Protein AF-A0A7X8H9F6-F1 (afdb_monomer_lite)

pLDDT: mean 92.38, std 6.05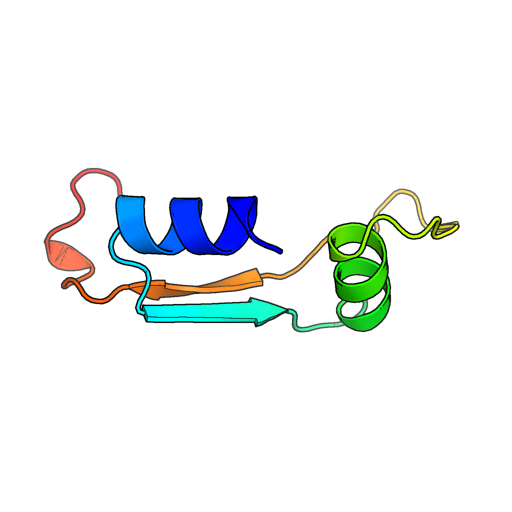, range [63.72, 97.56]

Secondary structure (DSSP, 8-state):
-HHHHHHHHHTTEEEEEEESTTHHHHHHHHTT-------TT---EEEEEESS-GGG-TT-

Structure (mmCIF, N/CA/C/O backbone):
data_AF-A0A7X8H9F6-F1
#
_entry.id   AF-A0A7X8H9F6-F1
#
loop_
_atom_site.group_PDB
_atom_site.id
_atom_site.type_symbol
_atom_site.label_atom_id
_atom_site.label_alt_id
_atom_site.label_comp_id
_atom_site.label_asym_id
_atom_site.label_entity_id
_atom_site.label_seq_id
_atom_site.pdbx_PDB_ins_code
_atom_site.Cartn_x
_atom_site.Cartn_y
_atom_site.Cartn_z
_atom_site.occupancy
_atom_site.B_iso_or_equiv
_atom_site.auth_seq_id
_atom_site.auth_comp_id
_atom_site.auth_asym_id
_atom_site.auth_atom_id
_atom_site.pdbx_PDB_model_num
ATOM 1 N N . MET A 1 1 ? -8.083 2.494 -9.999 1.00 82.75 1 MET A N 1
ATOM 2 C CA . MET A 1 1 ? -8.509 3.188 -8.753 1.00 82.75 1 MET A CA 1
ATOM 3 C C . MET A 1 1 ? -9.764 2.647 -8.060 1.00 82.75 1 MET A C 1
ATOM 5 O O . MET A 1 1 ? -9.668 2.369 -6.872 1.00 82.75 1 MET A O 1
ATOM 9 N N . LYS A 1 2 ? -10.922 2.471 -8.723 1.00 87.19 2 LYS A N 1
ATOM 10 C CA . LYS A 1 2 ? -12.167 2.009 -8.057 1.00 87.19 2 LYS A CA 1
ATOM 11 C C . LYS A 1 2 ? -11.984 0.721 -7.232 1.00 87.19 2 LYS A C 1
ATOM 13 O O . LYS A 1 2 ? -12.277 0.710 -6.048 1.00 87.19 2 LYS A O 1
ATOM 18 N N . ARG A 1 3 ? -11.368 -0.306 -7.828 1.00 90.50 3 ARG A N 1
ATOM 19 C CA . ARG A 1 3 ? -11.105 -1.598 -7.169 1.00 90.50 3 ARG A CA 1
ATOM 20 C C . ARG A 1 3 ? -10.262 -1.486 -5.891 1.00 90.50 3 ARG A C 1
ATOM 22 O O . ARG A 1 3 ? -10.536 -2.200 -4.937 1.00 90.50 3 ARG A O 1
ATOM 29 N N . LEU A 1 4 ? -9.259 -0.603 -5.871 1.00 91.69 4 LEU A N 1
ATOM 30 C CA . LEU A 1 4 ? -8.428 -0.379 -4.683 1.00 91.69 4 LEU A CA 1
ATOM 31 C C . LEU A 1 4 ? -9.249 0.275 -3.568 1.00 91.69 4 LEU A C 1
ATOM 33 O O . LEU A 1 4 ? -9.177 -0.152 -2.426 1.00 91.69 4 LEU A O 1
ATOM 37 N N . ARG A 1 5 ? -10.092 1.255 -3.910 1.00 92.44 5 ARG A N 1
ATOM 38 C CA . ARG A 1 5 ? -10.996 1.899 -2.949 1.00 92.44 5 ARG A CA 1
ATOM 39 C C . ARG A 1 5 ? -11.993 0.906 -2.348 1.00 92.44 5 ARG A C 1
ATOM 41 O O . ARG A 1 5 ? -12.145 0.883 -1.131 1.00 92.44 5 ARG A O 1
ATOM 48 N N . ASP A 1 6 ? -12.617 0.080 -3.185 1.00 95.50 6 ASP A N 1
ATOM 49 C CA . ASP A 1 6 ? -13.569 -0.947 -2.743 1.00 95.50 6 ASP A CA 1
ATOM 50 C C . ASP A 1 6 ? -12.879 -1.968 -1.816 1.00 95.50 6 ASP A C 1
ATOM 52 O O . ASP A 1 6 ? -13.442 -2.387 -0.805 1.00 95.50 6 ASP A O 1
ATOM 56 N N . PHE A 1 7 ? -11.625 -2.325 -2.119 1.00 94.12 7 PHE A N 1
ATOM 57 C CA . PHE A 1 7 ? -10.797 -3.169 -1.258 1.00 94.12 7 PHE A CA 1
ATOM 58 C C . PHE A 1 7 ? -10.526 -2.499 0.094 1.00 94.12 7 PHE A C 1
ATOM 60 O O . PHE A 1 7 ? -10.773 -3.110 1.131 1.00 94.12 7 PHE A O 1
ATOM 67 N N . CYS A 1 8 ? -10.092 -1.235 0.107 1.00 95.00 8 CYS A N 1
ATOM 68 C CA . CYS A 1 8 ? -9.835 -0.517 1.354 1.00 95.00 8 CYS A CA 1
ATOM 69 C C . CYS A 1 8 ? -11.077 -0.454 2.250 1.00 95.00 8 CYS A C 1
ATOM 71 O O . CYS A 1 8 ? -10.982 -0.704 3.448 1.00 95.00 8 CYS A O 1
ATOM 73 N N . GLN A 1 9 ? -12.249 -0.187 1.669 1.00 93.94 9 GLN A N 1
ATOM 74 C CA . GLN A 1 9 ? -13.514 -0.170 2.406 1.00 93.94 9 GLN A CA 1
ATOM 75 C C . GLN A 1 9 ? -13.859 -1.541 2.991 1.00 93.94 9 GLN A C 1
ATOM 77 O O . GLN A 1 9 ? -14.240 -1.628 4.153 1.00 93.94 9 GLN A O 1
ATOM 82 N N . LYS A 1 10 ? -13.691 -2.616 2.210 1.00 94.25 10 LYS A N 1
ATOM 83 C CA . LYS A 1 10 ? -13.979 -3.986 2.655 1.00 94.25 10 LYS A CA 1
ATOM 84 C C . LYS A 1 10 ? -13.139 -4.407 3.866 1.00 94.25 10 LYS A C 1
ATOM 86 O O . LYS A 1 10 ? -13.628 -5.167 4.695 1.00 94.25 10 LYS A O 1
ATOM 91 N N . TYR A 1 11 ? -11.895 -3.942 3.950 1.00 91.31 11 TYR A N 1
ATOM 92 C CA . TYR A 1 11 ? -10.937 -4.361 4.978 1.00 91.31 11 TYR A CA 1
ATOM 93 C C . TYR A 1 11 ? -10.678 -3.299 6.052 1.00 91.31 11 TYR A C 1
ATOM 95 O O . TYR A 1 11 ? -9.678 -3.385 6.758 1.00 91.31 11 TYR A O 1
ATOM 103 N N . ASN A 1 12 ? -11.563 -2.305 6.192 1.00 92.56 12 ASN A N 1
ATOM 104 C CA . ASN A 1 12 ? -11.423 -1.225 7.173 1.00 92.56 12 ASN A CA 1
ATOM 105 C C . ASN A 1 12 ? -10.049 -0.540 7.099 1.00 92.56 12 ASN A C 1
ATOM 107 O O . ASN A 1 12 ? -9.421 -0.285 8.120 1.00 92.56 12 ASN A O 1
ATOM 111 N N . ILE A 1 13 ? -9.559 -0.260 5.893 1.00 94.62 13 ILE A N 1
ATOM 112 C CA . ILE A 1 13 ? -8.306 0.463 5.687 1.00 94.62 13 ILE A CA 1
ATOM 113 C C . ILE A 1 13 ? -8.612 1.961 5.602 1.00 94.62 13 ILE A C 1
ATOM 115 O O . ILE A 1 13 ? -9.318 2.409 4.696 1.00 94.62 13 ILE A O 1
ATOM 119 N N . ALA A 1 14 ? -8.055 2.731 6.535 1.00 94.88 14 ALA A N 1
ATOM 120 C CA . ALA A 1 14 ? -8.177 4.184 6.605 1.00 94.88 14 ALA A CA 1
ATOM 121 C C . ALA A 1 14 ? -7.301 4.885 5.558 1.00 94.88 14 ALA A C 1
ATOM 123 O O . ALA A 1 14 ? -7.725 5.859 4.936 1.00 94.88 14 ALA A O 1
ATOM 124 N N . LE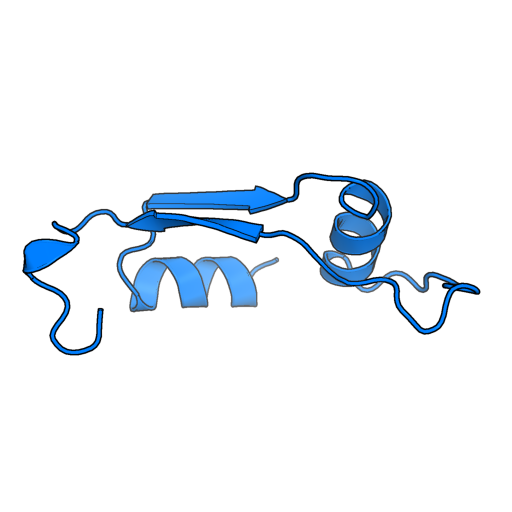U A 1 15 ? -6.074 4.391 5.367 1.00 95.25 15 LEU A N 1
ATOM 125 C CA . LEU A 1 15 ? -5.080 4.992 4.483 1.00 95.25 15 LEU A CA 1
ATOM 126 C C . LEU A 1 15 ? -4.232 3.913 3.811 1.00 95.25 15 LEU A C 1
ATOM 128 O O . LEU A 1 15 ? -3.801 2.961 4.457 1.00 95.25 15 LEU A O 1
ATOM 132 N N . VAL A 1 16 ? -3.960 4.110 2.522 1.00 95.44 16 VAL A N 1
ATOM 133 C CA . VAL A 1 16 ? -2.951 3.369 1.759 1.00 95.44 16 VAL A CA 1
ATOM 134 C C . VAL A 1 16 ? -2.037 4.380 1.093 1.00 95.44 16 VAL A C 1
ATOM 136 O O . VAL A 1 16 ? -2.529 5.329 0.478 1.00 95.44 16 VAL A O 1
ATOM 139 N N . TYR A 1 17 ? -0.728 4.177 1.184 1.00 95.81 17 TYR A N 1
ATOM 140 C CA . TYR A 1 17 ? 0.247 5.011 0.492 1.00 95.81 17 TYR A CA 1
ATOM 141 C C . TYR A 1 17 ? 1.401 4.176 -0.055 1.00 95.81 17 TYR A C 1
ATOM 143 O O . TYR A 1 17 ? 1.816 3.187 0.541 1.00 95.81 17 TYR A O 1
ATOM 151 N N . LEU A 1 18 ? 1.899 4.590 -1.216 1.00 97.50 18 LEU A N 1
ATOM 152 C CA . LEU A 1 18 ? 3.080 4.017 -1.850 1.00 97.50 18 LEU A CA 1
ATOM 153 C C . LEU A 1 18 ? 4.310 4.765 -1.348 1.00 97.50 18 LEU A C 1
ATOM 155 O O . LEU A 1 18 ? 4.300 6.000 -1.306 1.00 97.50 18 LEU A O 1
ATOM 159 N N . PHE A 1 19 ? 5.358 4.038 -0.987 1.00 97.56 19 PHE A N 1
ATOM 160 C CA . PHE A 1 19 ? 6.610 4.642 -0.546 1.00 97.56 19 PHE A CA 1
ATOM 161 C C . PHE A 1 19 ? 7.820 3.908 -1.134 1.00 97.56 19 PHE A C 1
ATOM 163 O O . PHE A 1 19 ? 7.666 3.061 -2.007 1.00 97.56 19 PHE A O 1
ATOM 170 N N . ASP A 1 20 ? 9.013 4.341 -0.730 1.00 97.12 20 ASP A N 1
ATOM 171 C CA . ASP A 1 20 ? 10.298 3.813 -1.197 1.00 97.12 20 ASP A CA 1
ATOM 172 C C . ASP A 1 20 ? 10.569 3.986 -2.713 1.00 97.12 20 ASP A C 1
ATOM 174 O O . ASP A 1 20 ? 9.980 4.842 -3.390 1.00 97.12 20 ASP A O 1
ATOM 178 N N . SER A 1 21 ? 11.552 3.240 -3.217 1.00 95.88 21 SER A N 1
ATOM 179 C CA . SER A 1 21 ? 12.212 3.390 -4.512 1.00 95.88 21 SER A CA 1
ATOM 180 C C . SER A 1 21 ? 11.281 3.238 -5.718 1.00 95.88 21 SER A C 1
ATOM 182 O O . SER A 1 21 ? 11.494 3.895 -6.738 1.00 95.88 21 SER A O 1
ATOM 184 N N . GLN A 1 22 ? 10.208 2.446 -5.601 1.00 97.06 22 GLN A N 1
ATOM 185 C CA . GLN A 1 22 ? 9.279 2.153 -6.701 1.00 97.06 22 GLN A CA 1
ATOM 186 C C . GLN A 1 22 ? 7.935 2.892 -6.612 1.00 97.06 22 GLN A C 1
ATOM 188 O O . GLN A 1 22 ? 7.022 2.603 -7.393 1.00 97.06 22 GLN A O 1
ATOM 193 N N . LYS A 1 23 ? 7.773 3.877 -5.716 1.00 96.69 23 LYS A N 1
ATOM 194 C 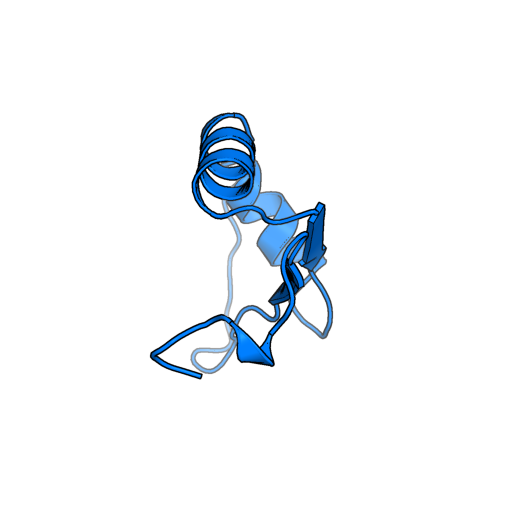CA . LYS A 1 23 ? 6.479 4.560 -5.494 1.00 96.69 23 LYS A CA 1
ATOM 195 C C . LYS A 1 23 ? 5.840 5.151 -6.761 1.00 96.69 23 LYS A C 1
ATOM 197 O O . LYS A 1 23 ? 4.632 5.035 -6.958 1.00 96.69 23 LYS A O 1
ATOM 202 N N . GLU A 1 24 ? 6.629 5.763 -7.644 1.00 97.00 24 GLU A N 1
ATOM 203 C CA . GLU A 1 24 ? 6.111 6.413 -8.859 1.00 97.00 24 GLU A CA 1
ATOM 204 C C . GLU A 1 24 ? 5.689 5.390 -9.914 1.00 97.00 24 GLU A C 1
ATOM 206 O O . GLU A 1 24 ? 4.622 5.504 -10.518 1.00 97.00 24 GLU A O 1
ATOM 211 N N . ASN A 1 25 ? 6.506 4.355 -10.100 1.00 96.75 25 ASN A N 1
ATOM 212 C CA . ASN A 1 25 ? 6.216 3.243 -10.997 1.00 96.75 25 ASN A CA 1
ATOM 213 C C . ASN A 1 25 ? 4.976 2.474 -10.535 1.00 96.75 25 ASN A C 1
ATOM 215 O O . ASN A 1 25 ? 4.093 2.174 -11.335 1.00 96.75 25 ASN A O 1
ATOM 219 N N . SER A 1 26 ? 4.843 2.259 -9.230 1.00 95.38 26 SER A N 1
ATOM 220 C CA . SER A 1 26 ? 3.667 1.638 -8.624 1.00 95.38 26 SER A CA 1
ATOM 221 C C . SER A 1 26 ? 2.393 2.448 -8.871 1.00 95.38 26 SER A C 1
ATOM 223 O O . SER A 1 26 ? 1.348 1.880 -9.189 1.00 95.38 26 SER A O 1
ATOM 225 N N . LEU A 1 27 ? 2.468 3.783 -8.805 1.00 95.31 27 LEU A N 1
ATOM 226 C CA . LEU A 1 27 ? 1.331 4.648 -9.122 1.00 95.31 27 LEU A CA 1
ATOM 227 C C . LEU A 1 27 ? 0.918 4.532 -10.599 1.00 95.31 27 LEU A C 1
ATOM 229 O O . LEU A 1 27 ? -0.273 4.404 -10.887 1.00 95.31 27 LEU A O 1
ATOM 233 N N . LYS A 1 28 ? 1.885 4.517 -11.523 1.00 95.94 28 LYS A N 1
ATOM 234 C CA . LYS A 1 28 ? 1.638 4.292 -12.959 1.00 95.94 28 LYS A CA 1
ATOM 235 C C . LYS A 1 28 ? 0.964 2.937 -13.203 1.00 95.94 28 LYS A C 1
ATOM 237 O O . LYS A 1 28 ? -0.066 2.871 -13.874 1.00 95.94 28 LYS A O 1
ATOM 242 N N . LEU A 1 29 ? 1.468 1.869 -12.577 1.00 94.06 29 LEU A N 1
ATOM 243 C CA . LEU A 1 29 ? 0.868 0.531 -12.650 1.00 94.06 29 LEU A CA 1
ATOM 244 C C . LEU A 1 29 ? -0.583 0.528 -12.146 1.00 94.06 29 LEU A C 1
ATOM 246 O O . LEU A 1 29 ? -1.474 -0.026 -12.791 1.00 94.06 29 LEU A O 1
ATOM 250 N N . LEU A 1 30 ? -0.856 1.199 -11.026 1.00 92.25 30 LEU A N 1
ATOM 251 C CA . LEU A 1 30 ? -2.204 1.329 -10.470 1.00 92.25 30 LEU A CA 1
ATOM 252 C C . LEU A 1 30 ? -3.178 2.123 -11.365 1.00 92.25 30 LEU A C 1
ATOM 254 O O . LEU A 1 30 ? -4.403 1.944 -11.261 1.00 92.25 30 LEU A O 1
ATOM 258 N N . ASN A 1 31 ? -2.649 2.983 -12.236 1.00 92.62 31 ASN A N 1
ATOM 259 C CA . ASN A 1 31 ? -3.399 3.710 -13.261 1.00 92.62 31 ASN A CA 1
ATOM 260 C C . ASN A 1 31 ? -3.573 2.911 -14.564 1.00 92.62 31 ASN A C 1
ATOM 262 O O . ASN A 1 31 ? -4.280 3.363 -15.462 1.00 92.62 31 ASN A O 1
ATOM 266 N N . GLY A 1 32 ? -3.004 1.704 -14.650 1.00 93.06 32 GLY A N 1
ATOM 267 C CA . GLY A 1 32 ? -3.062 0.851 -15.838 1.00 93.06 32 GLY A CA 1
ATOM 268 C C . GLY A 1 32 ? -2.045 1.227 -16.915 1.00 93.06 32 GLY A C 1
ATOM 269 O O . GLY A 1 32 ? -2.174 0.784 -18.056 1.00 93.06 32 GLY A O 1
ATOM 270 N N . GLU A 1 33 ? -1.050 2.044 -16.576 1.00 96.69 33 GLU A N 1
ATOM 271 C CA . GLU A 1 33 ? 0.046 2.395 -17.474 1.00 96.69 33 GLU A CA 1
ATOM 272 C C . GLU A 1 33 ? 1.073 1.257 -17.547 1.00 96.69 33 GLU A C 1
ATOM 274 O O . GLU A 1 33 ? 1.224 0.456 -16.621 1.00 96.69 33 GLU A O 1
ATOM 279 N N . LYS A 1 34 ? 1.810 1.196 -18.660 1.00 95.56 34 LYS A N 1
ATOM 280 C CA . LYS A 1 34 ? 2.947 0.282 -18.798 1.00 95.56 34 LYS A CA 1
ATOM 281 C C . LYS A 1 34 ? 4.184 0.907 -18.166 1.00 95.56 34 LYS A C 1
ATOM 283 O O . LYS A 1 34 ? 4.490 2.068 -18.424 1.00 95.56 34 LYS A O 1
ATOM 288 N N . VAL A 1 35 ? 4.912 0.111 -17.395 1.00 95.44 35 VAL A N 1
ATOM 289 C CA . VAL A 1 35 ? 6.194 0.486 -16.798 1.00 95.44 35 VAL A CA 1
ATOM 290 C C . VAL A 1 35 ? 7.201 -0.604 -17.134 1.00 95.44 35 VAL A C 1
ATOM 292 O O . VAL A 1 35 ? 6.897 -1.786 -16.983 1.00 95.44 35 VAL A O 1
ATOM 295 N N . GLU A 1 36 ? 8.382 -0.213 -17.601 1.00 95.38 36 GLU A N 1
ATOM 296 C CA . GLU A 1 36 ? 9.509 -1.127 -17.775 1.00 95.38 36 GLU A CA 1
ATOM 297 C C . GLU A 1 36 ? 10.354 -1.117 -16.501 1.00 95.38 36 GLU A C 1
ATOM 299 O O . GLU A 1 36 ? 10.827 -0.066 -16.066 1.00 95.38 36 GLU A O 1
ATOM 304 N N . ILE A 1 37 ? 10.518 -2.290 -15.891 1.00 92.88 37 ILE A N 1
ATOM 305 C CA . ILE A 1 37 ? 11.340 -2.487 -14.698 1.00 92.88 37 ILE A CA 1
ATOM 306 C C . ILE A 1 37 ? 12.466 -3.444 -15.086 1.00 92.88 37 ILE A C 1
ATOM 308 O O . ILE A 1 37 ? 12.222 -4.609 -15.388 1.00 92.88 37 ILE A O 1
ATOM 312 N N . ASN A 1 38 ? 13.692 -2.922 -15.125 1.00 92.88 38 ASN A N 1
ATOM 313 C CA . ASN A 1 38 ? 14.878 -3.676 -15.547 1.00 92.88 38 ASN A CA 1
ATOM 314 C C . ASN A 1 38 ? 15.529 -4.456 -14.400 1.00 92.88 38 ASN A C 1
ATOM 316 O O . ASN A 1 38 ? 16.296 -5.383 -14.648 1.00 92.88 38 ASN A O 1
ATOM 320 N N . ASP A 1 39 ? 15.252 -4.059 -13.159 1.00 94.00 39 ASP A N 1
ATOM 321 C CA . ASP A 1 39 ? 15.738 -4.747 -11.971 1.00 94.00 39 ASP A CA 1
ATOM 322 C C . ASP A 1 39 ? 14.781 -5.899 -11.618 1.00 94.00 39 ASP A C 1
ATOM 324 O O . ASP A 1 39 ? 13.633 -5.637 -11.249 1.00 94.00 39 ASP A O 1
ATOM 328 N N . PRO A 1 40 ? 15.212 -7.170 -11.726 1.00 93.25 40 PRO A N 1
ATOM 329 C CA . PRO A 1 40 ? 14.360 -8.315 -11.421 1.00 93.25 40 PRO A CA 1
ATOM 330 C C . PRO A 1 40 ? 14.033 -8.454 -9.929 1.00 93.25 40 PRO A C 1
ATOM 332 O O . PRO A 1 40 ? 13.166 -9.254 -9.585 1.00 93.25 40 PRO A O 1
ATOM 335 N N . LEU A 1 41 ? 14.734 -7.730 -9.052 1.00 95.38 41 LEU A N 1
ATOM 336 C CA . LEU A 1 41 ? 14.517 -7.755 -7.607 1.00 95.38 41 LEU A CA 1
ATOM 337 C C . LEU A 1 41 ? 13.676 -6.576 -7.112 1.00 95.38 41 LEU A C 1
ATOM 339 O O . LEU A 1 41 ? 13.404 -6.502 -5.919 1.00 95.38 41 LEU A O 1
ATOM 343 N N . ALA A 1 42 ? 13.262 -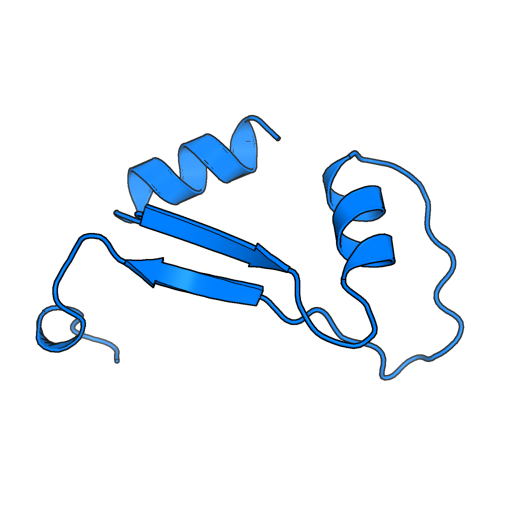5.673 -8.003 1.00 95.38 42 ALA A N 1
ATOM 344 C CA . ALA A 1 42 ? 12.413 -4.556 -7.629 1.00 95.38 42 ALA A CA 1
ATOM 345 C C . ALA A 1 42 ? 11.042 -5.035 -7.132 1.00 95.38 42 ALA A C 1
ATOM 347 O O . ALA A 1 42 ? 10.362 -5.844 -7.769 1.00 95.38 42 ALA A O 1
ATOM 348 N N . ASP A 1 43 ? 1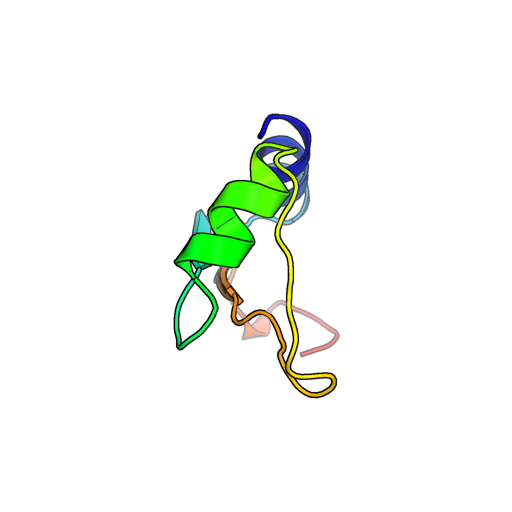0.621 -4.467 -6.012 1.00 96.06 43 ASP A N 1
ATOM 349 C CA . ASP A 1 43 ? 9.369 -4.728 -5.323 1.00 96.06 43 ASP A CA 1
ATOM 350 C C . ASP A 1 43 ? 8.525 -3.451 -5.177 1.00 96.06 43 ASP A C 1
ATOM 352 O O . ASP A 1 43 ? 8.830 -2.396 -5.733 1.00 96.06 43 ASP A O 1
ATOM 356 N N . ILE A 1 44 ? 7.370 -3.573 -4.521 1.00 95.94 44 ILE A N 1
ATOM 357 C CA . ILE A 1 44 ? 6.451 -2.461 -4.277 1.00 95.94 44 ILE A CA 1
ATOM 358 C C . ILE A 1 44 ? 6.206 -2.361 -2.781 1.00 95.94 44 ILE A C 1
ATOM 360 O O . ILE A 1 44 ? 5.571 -3.239 -2.193 1.00 95.94 44 ILE A O 1
ATOM 364 N N . ASP A 1 45 ? 6.603 -1.234 -2.206 1.00 97.38 45 ASP A N 1
ATOM 365 C CA . ASP A 1 45 ? 6.345 -0.922 -0.810 1.00 97.38 45 ASP A CA 1
ATOM 366 C C . ASP A 1 45 ? 5.023 -0.174 -0.631 1.00 97.38 45 ASP A C 1
ATOM 368 O O . ASP A 1 45 ? 4.754 0.870 -1.244 1.00 97.38 45 ASP A O 1
ATOM 372 N N . VAL A 1 46 ? 4.179 -0.714 0.249 1.00 96.50 46 VAL A N 1
ATOM 373 C CA . VAL A 1 46 ? 2.853 -0.171 0.548 1.00 96.50 46 VAL A CA 1
ATOM 374 C C . VAL A 1 46 ? 2.670 -0.035 2.048 1.00 96.50 46 VAL A C 1
ATOM 376 O O . VAL A 1 46 ? 2.773 -1.001 2.799 1.00 96.50 46 VAL A O 1
ATOM 379 N N . GLY A 1 47 ? 2.353 1.179 2.487 1.00 95.62 47 GLY A N 1
ATOM 380 C CA . GLY A 1 47 ? 1.988 1.470 3.864 1.00 95.62 47 GLY A CA 1
ATOM 381 C C . GLY A 1 47 ? 0.477 1.426 4.009 1.00 95.62 47 GLY A C 1
ATOM 382 O O . GLY A 1 47 ? -0.242 1.997 3.185 1.00 95.62 47 GLY A O 1
ATOM 383 N N . ILE A 1 48 ? -0.009 0.748 5.048 1.00 94.62 48 ILE A N 1
ATOM 384 C CA . ILE A 1 48 ? -1.439 0.571 5.309 1.00 94.62 48 ILE A CA 1
ATOM 385 C C . ILE A 1 48 ? -1.737 0.991 6.743 1.00 94.62 48 ILE A C 1
ATOM 387 O O . ILE A 1 48 ? -1.084 0.540 7.681 1.00 94.62 48 ILE A O 1
ATOM 391 N N . VAL A 1 49 ? -2.752 1.835 6.911 1.00 94.00 49 VAL A N 1
ATOM 392 C CA . VAL A 1 49 ? -3.316 2.179 8.218 1.00 94.00 49 VAL A CA 1
ATOM 393 C C . VAL A 1 49 ? -4.722 1.615 8.287 1.00 94.00 49 VAL A C 1
ATOM 395 O O . VAL A 1 49 ? -5.569 1.961 7.463 1.00 94.00 49 VAL A O 1
ATOM 398 N N . PHE A 1 50 ? -4.979 0.764 9.272 1.00 93.12 50 PHE A N 1
ATOM 399 C CA . PHE A 1 50 ? -6.309 0.230 9.527 1.00 93.12 50 PHE A CA 1
ATOM 400 C C . PHE A 1 50 ? -7.123 1.186 10.407 1.00 93.12 50 PHE A C 1
ATOM 402 O O . PHE A 1 50 ? -6.599 1.829 11.311 1.00 93.12 50 PHE A O 1
ATOM 409 N N . SER A 1 51 ? -8.425 1.260 10.145 1.00 91.56 51 SER A N 1
ATOM 410 C CA . SER A 1 51 ? -9.425 1.949 10.969 1.00 91.56 51 SER A CA 1
ATOM 411 C C . SER A 1 51 ? -9.810 1.153 12.222 1.00 91.56 51 SER A C 1
ATOM 413 O O . SER A 1 51 ? -10.649 1.603 12.997 1.00 91.56 51 SER A O 1
ATOM 415 N N . GLN A 1 52 ? -9.251 -0.045 12.391 1.00 89.12 52 GLN A N 1
ATOM 416 C CA . GLN A 1 52 ? -9.479 -0.940 13.521 1.00 89.12 52 GLN A CA 1
ATOM 417 C C . GLN A 1 52 ? -8.166 -1.180 14.264 1.00 89.12 52 GLN A C 1
ATOM 419 O O . GLN A 1 52 ? -7.090 -1.086 13.671 1.00 89.12 52 GLN A O 1
ATOM 424 N N . ASP A 1 53 ? -8.269 -1.492 15.555 1.00 87.25 53 ASP A N 1
ATOM 425 C CA . ASP A 1 53 ? -7.107 -1.797 16.385 1.00 87.25 53 ASP A CA 1
ATOM 426 C C . ASP A 1 53 ? -6.367 -3.014 15.823 1.00 87.25 53 ASP A C 1
ATOM 428 O O . ASP A 1 53 ? -6.976 -4.041 15.514 1.00 87.25 53 ASP A O 1
ATOM 432 N N . ILE A 1 54 ? -5.049 -2.910 15.696 1.00 82.38 54 ILE A N 1
ATOM 433 C CA . ILE A 1 54 ? -4.226 -3.995 15.183 1.00 82.38 54 ILE A CA 1
ATOM 434 C C . ILE A 1 54 ? -4.236 -5.215 16.120 1.00 82.38 54 ILE A C 1
ATOM 436 O O . ILE A 1 54 ? -4.085 -6.335 15.647 1.00 82.38 54 ILE A O 1
ATOM 440 N N . GLU A 1 55 ? -4.472 -5.033 17.424 1.00 86.94 55 GLU A N 1
ATOM 441 C CA . GLU A 1 55 ? -4.638 -6.132 18.391 1.00 86.94 55 GLU A CA 1
ATOM 442 C C . GLU A 1 55 ? -5.925 -6.938 18.149 1.00 86.94 55 GLU A C 1
ATOM 444 O O . GLU A 1 55 ? -6.056 -8.067 18.613 1.00 86.94 55 GLU A O 1
ATOM 449 N N . SER A 1 56 ? -6.891 -6.373 17.417 1.00 84.88 56 SER A N 1
ATOM 450 C CA . SER A 1 56 ? -8.147 -7.056 17.086 1.00 84.88 56 SER A CA 1
ATOM 451 C C . SER A 1 56 ? -8.048 -7.973 15.861 1.00 84.88 56 SER A C 1
ATOM 453 O O . SER A 1 56 ? -9.014 -8.665 15.538 1.00 84.88 56 SER A O 1
ATOM 455 N N . ILE A 1 57 ? -6.903 -7.984 15.169 1.00 81.44 57 ILE A N 1
ATOM 456 C CA . ILE A 1 57 ? -6.685 -8.762 13.947 1.00 81.44 57 ILE A CA 1
ATOM 457 C C . ILE A 1 57 ? -6.156 -10.155 14.337 1.00 81.44 57 ILE A C 1
ATOM 459 O O . ILE A 1 57 ? -5.034 -10.246 14.828 1.00 81.44 57 ILE A O 1
ATOM 463 N N . PRO A 1 58 ? -6.917 -11.248 14.110 1.00 76.75 58 PRO A N 1
ATOM 464 C CA . PRO A 1 58 ? -6.573 -12.579 14.632 1.00 76.75 58 PRO A CA 1
ATOM 465 C C . PRO A 1 58 ? -5.267 -13.183 14.096 1.00 76.75 58 PRO A C 1
ATOM 467 O O . PRO A 1 58 ? -4.736 -14.110 14.698 1.00 76.75 58 PRO A O 1
ATOM 470 N N . GLU A 1 59 ? -4.783 -12.693 12.955 1.00 77.06 59 GLU A N 1
ATOM 471 C CA . GLU A 1 59 ? -3.669 -13.261 12.181 1.00 77.06 59 GLU A CA 1
ATOM 472 C C . GLU A 1 59 ? -2.459 -12.313 12.108 1.00 77.06 59 GLU A C 1
ATOM 474 O O . GLU A 1 59 ? -1.638 -12.441 11.200 1.00 77.06 59 GLU A O 1
ATOM 479 N N . ARG A 1 60 ? -2.373 -11.329 13.014 1.00 63.72 60 ARG A N 1
ATOM 480 C CA . ARG A 1 60 ? -1.207 -10.441 13.086 1.00 63.72 60 ARG A CA 1
ATOM 481 C C . ARG A 1 60 ? 0.042 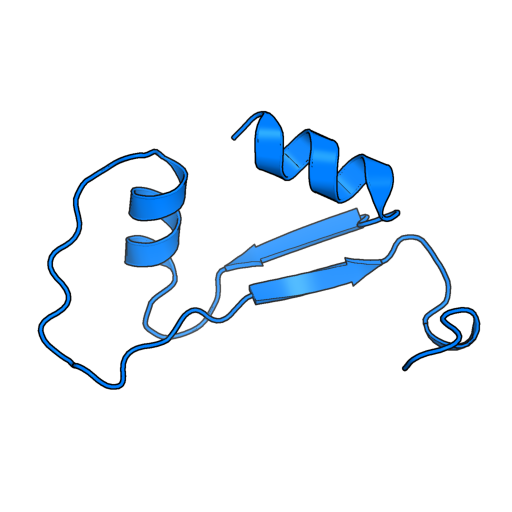-11.175 13.583 1.00 63.72 60 ARG A C 1
ATOM 483 O O . ARG A 1 60 ? -0.082 -11.980 14.533 1.00 63.72 60 ARG A O 1
#

Radius of gyration: 13.86 Å; chains: 1; bounding box: 30×20×37 Å

Foldseek 3Di:
DVVVVVVCVVQQWPDKAWDDDCRVVVVCVVVVHDDDDPDPPDDTDMDTDGPDDPVPDPPD

Sequence (60 aa):
MKRLRDFCQKYNIALVYLFDSQKENSLKLLNGEKVEINDPLADIDVGIVFSQDIESIPER